Protein AF-A0A9D5W8E8-F1 (afdb_monomer_lite)

pLDDT: mean 78.73, std 18.19, range [36.53, 96.19]

Structure (mmCIF, N/CA/C/O backbone):
data_AF-A0A9D5W8E8-F1
#
_entry.id   AF-A0A9D5W8E8-F1
#
loop_
_atom_site.group_PDB
_atom_site.id
_atom_site.type_symbol
_atom_site.label_atom_id
_atom_site.label_alt_id
_atom_site.label_comp_id
_atom_site.label_asym_id
_atom_site.label_entity_id
_atom_site.label_seq_id
_atom_site.pdbx_PDB_ins_code
_atom_site.Cartn_x
_atom_site.Cartn_y
_atom_site.Cartn_z
_atom_site.occupancy
_atom_site.B_iso_or_equiv
_atom_site.auth_seq_id
_atom_site.auth_comp_id
_atom_site.auth_asym_id
_atom_site.auth_atom_id
_atom_site.pdbx_PDB_model_num
ATOM 1 N N . MET A 1 1 ? 48.300 17.681 -115.295 1.00 50.44 1 MET A N 1
ATOM 2 C CA . MET A 1 1 ? 48.766 17.134 -113.997 1.00 50.44 1 MET A CA 1
ATOM 3 C C . MET A 1 1 ? 49.055 18.255 -112.984 1.00 50.44 1 MET A C 1
ATOM 5 O O . MET A 1 1 ? 50.186 18.420 -112.557 1.00 50.44 1 MET A O 1
ATOM 9 N N . LYS A 1 2 ? 48.052 19.063 -112.600 1.00 46.47 2 LYS A N 1
ATOM 10 C CA . LYS A 1 2 ? 48.197 20.137 -111.582 1.00 46.47 2 LYS A CA 1
ATOM 11 C C . LYS A 1 2 ? 47.290 19.941 -110.351 1.00 46.47 2 LYS A C 1
ATOM 13 O O . LYS A 1 2 ? 47.281 20.773 -109.455 1.00 46.47 2 LYS A O 1
ATOM 18 N N . TRP A 1 3 ? 46.548 18.830 -110.293 1.00 36.53 3 TRP A N 1
ATOM 19 C CA . TRP A 1 3 ? 45.572 18.543 -109.230 1.00 36.53 3 TRP A CA 1
ATOM 20 C C . TRP A 1 3 ? 46.178 17.783 -108.033 1.00 36.53 3 TRP A C 1
ATOM 22 O O . TRP A 1 3 ? 45.768 17.989 -106.898 1.00 36.53 3 TRP A O 1
ATOM 32 N N . ILE A 1 4 ? 47.240 16.999 -108.262 1.00 49.69 4 ILE A N 1
ATOM 33 C CA . ILE A 1 4 ? 47.935 16.205 -107.227 1.00 49.69 4 ILE A CA 1
ATOM 34 C C . ILE A 1 4 ? 48.732 17.088 -106.246 1.00 49.69 4 ILE A C 1
ATOM 36 O O . ILE A 1 4 ? 48.831 16.776 -105.063 1.00 49.69 4 ILE A O 1
ATOM 40 N N . SER A 1 5 ? 49.224 18.249 -106.693 1.00 49.62 5 SER A N 1
ATOM 41 C CA . SER A 1 5 ? 49.999 19.169 -105.845 1.00 49.62 5 SER A CA 1
ATOM 42 C C . SER A 1 5 ? 49.157 19.901 -104.787 1.00 49.62 5 SER A C 1
ATOM 44 O O . SER A 1 5 ? 49.692 20.216 -103.727 1.00 49.62 5 SER A O 1
ATOM 46 N N . ARG A 1 6 ? 47.850 20.126 -105.012 1.00 46.91 6 ARG A N 1
ATOM 47 C CA . ARG A 1 6 ? 46.967 20.760 -104.006 1.00 46.91 6 ARG A CA 1
ATOM 48 C C . ARG A 1 6 ? 46.571 19.806 -102.879 1.00 46.91 6 ARG A C 1
ATOM 50 O O . ARG A 1 6 ? 46.391 20.245 -101.750 1.00 46.91 6 ARG A O 1
ATOM 57 N N . ILE A 1 7 ? 46.503 18.506 -103.165 1.00 51.00 7 ILE A N 1
ATOM 58 C CA . ILE A 1 7 ? 46.160 17.463 -102.186 1.00 51.00 7 ILE A CA 1
ATOM 59 C C . ILE A 1 7 ? 47.328 17.210 -101.211 1.00 51.00 7 ILE A C 1
ATOM 61 O O . ILE A 1 7 ? 47.103 16.986 -100.025 1.00 51.00 7 ILE A O 1
ATOM 65 N N . CYS A 1 8 ? 48.581 17.378 -101.654 1.00 41.97 8 CYS A N 1
ATOM 66 C CA . CYS A 1 8 ? 49.756 17.313 -100.771 1.00 41.97 8 CYS A CA 1
ATOM 67 C C . CYS A 1 8 ? 49.903 18.511 -99.814 1.00 41.97 8 CYS A C 1
ATOM 69 O O . CYS A 1 8 ? 50.561 18.386 -98.780 1.00 41.97 8 CYS A O 1
ATOM 71 N N . GLN A 1 9 ? 49.308 19.667 -100.124 1.00 48.66 9 GLN A N 1
ATOM 72 C CA . GLN A 1 9 ? 49.447 20.876 -99.302 1.00 48.66 9 GLN A CA 1
ATOM 73 C C . GLN A 1 9 ? 48.470 20.895 -98.109 1.00 48.66 9 GLN A C 1
ATOM 75 O O . GLN A 1 9 ? 48.791 21.466 -97.070 1.00 48.66 9 GLN A O 1
ATOM 80 N N . GLY A 1 10 ? 47.330 20.197 -98.212 1.00 48.44 10 GLY A N 1
ATOM 81 C CA . GLY A 1 10 ? 46.375 20.019 -97.108 1.00 48.44 10 GLY A CA 1
ATOM 82 C C . GLY A 1 10 ? 46.817 18.998 -96.051 1.00 48.44 10 GLY A C 1
ATOM 83 O O . GLY A 1 10 ? 46.527 19.167 -94.869 1.00 48.44 10 GLY A O 1
ATOM 84 N N . PHE A 1 11 ? 47.589 17.975 -96.436 1.00 47.75 11 PHE A N 1
ATOM 85 C CA . PHE A 1 11 ? 48.009 16.912 -95.511 1.00 47.75 11 PHE A CA 1
ATOM 86 C C . PHE A 1 11 ? 49.109 17.364 -94.529 1.00 47.75 11 PHE A C 1
ATOM 88 O O . PHE A 1 11 ? 49.133 16.932 -93.377 1.00 47.75 11 PHE A O 1
ATOM 95 N N . ARG A 1 12 ? 49.979 18.306 -94.936 1.00 48.69 12 ARG A N 1
ATOM 96 C CA . ARG A 1 12 ? 50.987 18.909 -94.035 1.00 48.69 12 ARG A CA 1
ATOM 97 C C . ARG A 1 12 ? 50.365 19.810 -92.963 1.00 48.69 12 ARG A C 1
ATOM 99 O O . ARG A 1 12 ? 50.918 19.896 -91.873 1.00 48.69 12 ARG A O 1
ATOM 106 N N . ALA A 1 13 ? 49.222 20.441 -93.242 1.00 51.94 13 ALA A N 1
ATOM 107 C CA . ALA A 1 13 ? 48.514 21.274 -92.267 1.00 51.94 13 ALA A CA 1
ATOM 108 C C . ALA A 1 13 ? 47.808 20.428 -91.190 1.00 51.94 13 ALA A C 1
ATOM 110 O O . ALA A 1 13 ? 47.862 20.760 -90.009 1.00 51.94 13 ALA A O 1
ATOM 111 N N . ILE A 1 14 ? 47.226 19.290 -91.580 1.00 55.66 14 ILE A N 1
ATOM 112 C CA . ILE A 1 14 ? 46.546 18.367 -90.656 1.00 55.66 14 ILE A CA 1
ATOM 113 C C . ILE A 1 14 ? 47.562 17.642 -89.756 1.00 55.66 14 ILE A C 1
ATOM 115 O O . ILE A 1 14 ? 47.343 17.516 -88.554 1.00 55.66 14 ILE A O 1
ATOM 119 N N . SER A 1 15 ? 48.725 17.263 -90.300 1.00 50.66 15 SER A N 1
ATOM 120 C CA . SER A 1 15 ? 49.810 16.652 -89.517 1.00 50.66 15 SER A CA 1
ATOM 121 C C . SER A 1 15 ? 50.415 17.594 -88.467 1.00 50.66 15 SER A C 1
ATOM 123 O O . SER A 1 15 ? 50.894 17.115 -87.443 1.00 50.66 15 SER A O 1
ATOM 125 N N . LEU A 1 16 ? 50.411 18.911 -88.699 1.00 50.16 16 LEU A N 1
ATOM 126 C CA . LEU A 1 16 ? 50.921 19.899 -87.739 1.00 50.16 16 LEU A CA 1
ATOM 127 C C . LEU A 1 16 ? 49.904 20.218 -86.633 1.00 50.16 16 LEU A C 1
ATOM 129 O O . LEU A 1 16 ? 50.299 20.431 -85.490 1.00 50.16 16 LEU A O 1
ATOM 133 N N . ILE A 1 17 ? 48.605 20.171 -86.937 1.00 55.81 17 ILE A N 1
ATOM 134 C CA . ILE A 1 17 ? 47.529 20.355 -85.949 1.00 55.81 17 ILE A CA 1
ATOM 135 C C . ILE A 1 17 ? 47.508 19.215 -84.916 1.00 55.81 17 ILE A C 1
ATOM 137 O O . ILE A 1 17 ? 47.290 19.468 -83.732 1.00 55.81 17 ILE A O 1
ATOM 141 N N . CYS A 1 18 ? 47.814 17.976 -85.317 1.00 49.19 18 CYS A N 1
ATOM 142 C CA . CYS A 1 18 ? 47.873 16.846 -84.383 1.00 49.19 18 CYS A CA 1
ATOM 143 C C . CYS A 1 18 ? 49.047 16.916 -83.390 1.00 49.19 18 CYS A C 1
ATOM 145 O O . CYS A 1 18 ? 48.925 16.404 -82.281 1.00 49.19 18 CYS A O 1
ATOM 147 N N . ILE A 1 19 ? 50.162 17.564 -83.744 1.00 54.16 19 ILE A N 1
ATOM 148 C CA . ILE A 1 19 ? 51.339 17.654 -82.861 1.00 54.16 19 ILE A CA 1
ATOM 149 C C . ILE A 1 19 ? 51.135 18.719 -81.769 1.00 54.16 19 ILE A C 1
ATOM 151 O O . ILE A 1 19 ? 51.596 18.537 -80.647 1.00 54.16 19 ILE A O 1
ATOM 155 N N . VAL A 1 20 ? 50.369 19.782 -82.044 1.00 51.44 20 VAL A N 1
ATOM 156 C CA . VAL A 1 20 ? 50.055 20.832 -81.052 1.00 51.44 20 VAL A CA 1
ATOM 157 C C . VAL A 1 20 ? 49.055 20.347 -79.989 1.00 51.44 20 VAL A C 1
ATOM 159 O O . VAL A 1 20 ? 49.082 20.818 -78.855 1.00 51.44 20 VAL A O 1
ATOM 162 N N . PHE A 1 21 ? 48.216 19.357 -80.310 1.00 49.50 21 PHE A N 1
ATOM 163 C CA . PHE A 1 21 ? 47.264 18.773 -79.355 1.00 49.50 21 PHE A CA 1
ATOM 164 C C . PHE A 1 21 ? 47.908 17.777 -78.371 1.0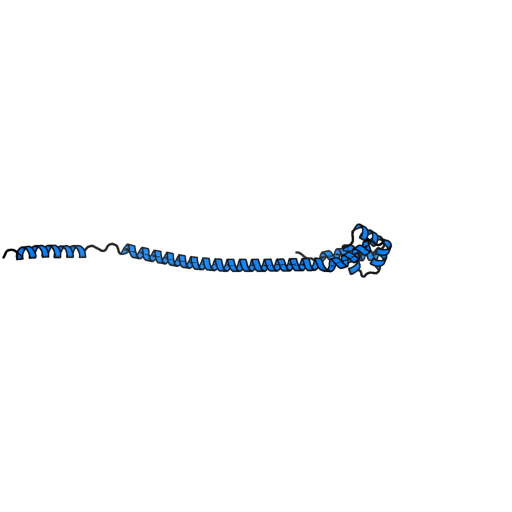0 49.50 21 PHE A C 1
ATOM 166 O O . PHE A 1 21 ? 47.342 17.511 -77.315 1.00 49.50 21 PHE A O 1
ATOM 173 N N . ALA A 1 22 ? 49.095 17.246 -78.689 1.00 47.50 22 ALA A N 1
ATOM 174 C CA . ALA A 1 22 ? 49.798 16.261 -77.861 1.00 47.50 22 ALA A CA 1
ATOM 175 C C . ALA A 1 22 ? 50.690 16.882 -76.768 1.00 47.50 22 ALA A C 1
ATOM 177 O O . ALA A 1 22 ? 51.152 16.172 -75.879 1.00 47.50 22 ALA A O 1
ATOM 178 N N . THR A 1 23 ? 50.927 18.197 -76.810 1.00 51.19 23 THR A N 1
ATOM 179 C CA . THR A 1 23 ? 51.706 18.926 -75.794 1.00 51.19 23 THR A CA 1
ATOM 180 C C . THR A 1 23 ? 50.870 19.916 -74.994 1.00 51.19 23 THR A C 1
ATOM 182 O O . THR A 1 23 ? 51.442 20.759 -74.310 1.00 51.19 23 THR A O 1
ATOM 185 N N . PHE A 1 24 ? 49.537 19.836 -75.053 1.00 51.25 24 PHE A N 1
ATOM 186 C CA . PHE A 1 24 ? 48.700 20.486 -74.050 1.00 51.25 24 PHE A CA 1
ATOM 187 C C . PHE A 1 24 ? 48.922 19.742 -72.728 1.00 51.25 24 PHE A C 1
ATOM 189 O O . PHE A 1 24 ? 48.523 18.579 -72.621 1.00 51.25 24 PHE A O 1
ATOM 196 N N . PRO A 1 25 ? 49.589 20.350 -71.730 1.00 55.34 25 PRO A N 1
ATOM 197 C CA . PRO A 1 25 ? 49.752 19.716 -70.438 1.00 55.34 25 PRO A CA 1
ATOM 198 C C . PRO A 1 25 ? 48.352 19.472 -69.882 1.00 55.34 25 PRO A C 1
ATOM 200 O O . PRO A 1 25 ? 47.554 20.402 -69.756 1.00 55.34 25 PRO A O 1
ATOM 203 N N . CYS A 1 26 ? 48.055 18.210 -69.580 1.00 44.78 26 CYS A N 1
ATOM 204 C CA . CYS A 1 26 ? 46.909 17.792 -68.787 1.00 44.78 26 CYS A CA 1
ATOM 205 C C . CYS A 1 26 ? 47.072 18.366 -67.368 1.00 44.78 26 CYS A C 1
ATOM 207 O O . CYS A 1 26 ? 47.461 17.683 -66.427 1.00 44.78 26 CYS A O 1
ATOM 209 N N . ALA A 1 27 ? 46.852 19.669 -67.220 1.00 53.12 27 ALA A N 1
ATOM 210 C CA . ALA A 1 27 ? 46.862 20.377 -65.953 1.00 53.12 27 ALA A CA 1
ATOM 211 C C . ALA A 1 27 ? 45.445 20.357 -65.362 1.00 53.12 27 ALA A C 1
ATOM 213 O O . ALA A 1 27 ? 44.773 21.381 -65.296 1.00 53.12 27 ALA A O 1
ATOM 214 N N . SER A 1 28 ? 44.960 19.174 -64.976 1.00 48.88 28 SER A N 1
ATOM 215 C CA . SER A 1 28 ? 43.764 19.055 -64.122 1.00 48.88 28 SER A CA 1
ATOM 216 C C . SER A 1 28 ? 43.688 17.774 -63.275 1.00 48.88 28 SER A C 1
ATOM 218 O O . SER A 1 28 ? 42.676 17.541 -62.620 1.00 48.88 28 SER A O 1
ATOM 220 N N . VAL A 1 29 ? 44.759 16.972 -63.189 1.00 54.41 29 VAL A N 1
ATOM 221 C CA . VAL A 1 29 ? 44.785 15.745 -62.359 1.00 54.41 29 VAL A CA 1
ATOM 222 C C . VAL A 1 29 ? 44.756 16.013 -60.843 1.00 54.41 29 VAL A C 1
ATOM 224 O O . VAL A 1 29 ? 44.379 15.131 -60.082 1.00 54.41 29 VAL A O 1
ATOM 227 N N . GLN A 1 30 ? 45.072 17.226 -60.377 1.00 51.38 30 GLN A N 1
ATOM 228 C CA . GLN A 1 30 ? 45.107 17.529 -58.935 1.00 51.38 30 GLN A CA 1
ATOM 229 C C . GLN A 1 30 ? 43.718 17.716 -58.294 1.00 51.38 30 GLN A C 1
ATOM 231 O O . GLN A 1 30 ? 43.578 17.524 -57.095 1.00 51.38 30 GLN A O 1
ATOM 236 N N . GLY A 1 31 ? 42.666 18.027 -59.064 1.00 54.81 31 GLY A N 1
ATOM 237 C CA . GLY A 1 31 ? 41.321 18.241 -58.503 1.00 54.81 31 GLY A CA 1
ATOM 238 C C . GLY A 1 31 ? 40.529 16.958 -58.212 1.00 54.81 31 GLY A C 1
ATOM 239 O O . GLY A 1 31 ? 39.558 16.989 -57.458 1.00 54.81 31 GLY A O 1
ATOM 240 N N . GLN A 1 32 ? 40.915 15.825 -58.806 1.00 57.91 32 GLN A N 1
ATOM 241 C CA . GLN A 1 32 ? 40.139 14.581 -58.735 1.00 57.91 32 GLN A CA 1
ATOM 242 C C . GLN A 1 32 ? 40.458 13.746 -57.482 1.00 57.91 32 GLN A C 1
ATOM 244 O O . GLN A 1 32 ? 39.580 13.046 -56.972 1.00 57.91 32 GLN A O 1
ATOM 249 N N . GLU A 1 33 ? 41.676 13.854 -56.942 1.00 60.22 33 GLU A N 1
ATOM 250 C CA . GLU A 1 33 ? 42.085 13.136 -55.726 1.00 60.22 33 GLU A CA 1
ATOM 251 C C . GLU A 1 33 ? 41.476 13.754 -54.453 1.00 60.22 33 GLU A C 1
ATOM 253 O O . GLU A 1 33 ? 41.000 13.022 -53.581 1.00 60.22 33 GLU A O 1
ATOM 258 N N . ASP A 1 34 ? 41.363 15.085 -54.393 1.00 67.88 34 ASP A N 1
ATOM 259 C CA . ASP A 1 34 ? 40.767 15.807 -53.258 1.00 67.88 34 ASP A CA 1
ATOM 260 C C . ASP A 1 34 ? 39.267 15.513 -53.089 1.00 67.88 34 ASP A C 1
ATOM 262 O O . ASP A 1 34 ? 38.772 15.342 -51.970 1.00 67.88 34 ASP A O 1
ATOM 266 N N . CYS A 1 35 ? 38.520 15.410 -54.193 1.00 70.44 35 CYS A N 1
ATOM 267 C CA . CYS A 1 35 ? 37.104 15.038 -54.159 1.00 70.44 35 CYS A CA 1
ATOM 268 C C . CYS A 1 35 ? 36.907 13.589 -53.691 1.00 70.44 35 CYS A C 1
ATOM 270 O O . CYS A 1 35 ? 36.003 13.317 -52.899 1.00 70.44 35 CYS A O 1
ATOM 272 N N . ALA A 1 36 ? 37.766 12.665 -54.131 1.00 78.38 36 ALA A N 1
ATOM 273 C CA . ALA A 1 36 ? 37.697 11.263 -53.727 1.00 78.38 36 ALA A CA 1
ATOM 274 C C . ALA A 1 36 ? 38.047 11.065 -52.241 1.00 78.38 36 ALA A C 1
ATOM 276 O O . ALA A 1 36 ? 37.413 10.249 -51.566 1.00 78.38 36 ALA A O 1
ATOM 277 N N . ALA A 1 37 ? 39.015 11.819 -51.710 1.00 81.19 37 ALA A N 1
ATOM 278 C CA . ALA A 1 37 ? 39.355 11.806 -50.288 1.00 81.19 37 ALA A CA 1
ATOM 279 C C . ALA A 1 37 ? 38.201 12.340 -49.421 1.00 81.19 37 ALA A C 1
ATOM 281 O O . ALA A 1 37 ? 37.779 11.673 -48.475 1.00 81.19 37 ALA A O 1
ATOM 282 N N . ARG A 1 38 ? 37.608 13.480 -49.804 1.00 81.19 38 ARG A N 1
ATOM 283 C CA . ARG A 1 38 ? 36.442 14.055 -49.108 1.00 81.19 38 ARG A CA 1
ATOM 284 C C . ARG A 1 38 ? 35.235 13.120 -49.119 1.00 81.19 38 ARG A C 1
ATOM 286 O O . ARG A 1 38 ? 34.568 12.977 -48.098 1.00 81.19 38 ARG A O 1
ATOM 293 N N . GLN A 1 39 ? 34.977 12.436 -50.235 1.00 84.12 39 GLN A N 1
ATOM 294 C CA . GLN A 1 39 ? 33.863 11.490 -50.332 1.00 84.12 39 GLN A CA 1
ATOM 295 C C . GLN A 1 39 ? 34.033 10.301 -49.374 1.00 84.12 39 GLN A C 1
ATOM 297 O O . GLN A 1 39 ? 33.060 9.853 -48.769 1.00 84.12 39 GLN A O 1
ATOM 302 N N . LYS A 1 40 ? 35.267 9.812 -49.195 1.00 86.88 40 LYS A N 1
ATOM 303 C CA . LYS A 1 40 ? 35.576 8.746 -48.231 1.00 86.88 40 LYS A CA 1
ATOM 304 C C . LYS A 1 40 ? 35.382 9.211 -46.790 1.00 86.88 40 LYS A C 1
ATOM 306 O O . LYS A 1 40 ? 34.796 8.479 -46.001 1.00 86.88 40 LYS A O 1
ATOM 311 N N . GLU A 1 41 ? 35.817 10.423 -46.446 1.00 87.50 41 GLU A N 1
ATOM 312 C CA . GLU A 1 41 ? 35.593 10.982 -45.106 1.00 87.50 41 GLU A CA 1
ATOM 313 C C . GLU A 1 41 ? 34.107 11.160 -44.785 1.00 87.50 41 GLU A C 1
ATOM 315 O O . GLU A 1 41 ? 33.677 10.858 -43.672 1.00 87.50 41 GLU A O 1
ATOM 320 N N . ILE A 1 42 ? 33.315 11.626 -45.755 1.00 89.25 42 ILE A N 1
ATOM 321 C CA . ILE A 1 42 ? 31.863 11.759 -45.602 1.00 89.25 42 ILE A CA 1
ATOM 322 C C . ILE A 1 42 ? 31.229 10.379 -45.424 1.00 89.25 42 ILE A C 1
ATOM 324 O O . ILE A 1 42 ? 30.464 10.194 -44.483 1.00 89.25 42 ILE A O 1
ATOM 328 N N . ALA A 1 43 ? 31.602 9.391 -46.241 1.00 91.06 43 ALA A N 1
ATOM 329 C CA . ALA A 1 43 ? 31.082 8.030 -46.118 1.00 91.06 43 ALA A CA 1
ATOM 330 C C . ALA A 1 43 ? 31.400 7.397 -44.749 1.00 91.06 43 ALA A C 1
ATOM 332 O O . ALA A 1 43 ? 30.530 6.774 -44.144 1.00 91.06 43 ALA A O 1
ATOM 333 N N . LEU A 1 44 ? 32.612 7.605 -44.222 1.00 92.75 44 LEU A N 1
ATOM 334 C CA . LEU A 1 44 ? 32.997 7.127 -42.889 1.00 92.75 44 LEU A CA 1
ATOM 335 C C . LEU A 1 44 ? 32.187 7.807 -41.778 1.00 92.75 44 LEU A C 1
ATOM 337 O O . LEU A 1 44 ? 31.734 7.134 -40.852 1.00 92.75 44 LEU A O 1
ATOM 341 N N . LYS A 1 45 ? 31.969 9.124 -41.883 1.00 91.50 45 LYS A N 1
ATOM 342 C CA . LYS A 1 45 ? 31.127 9.882 -40.942 1.00 91.50 45 LYS A CA 1
ATOM 343 C C . LYS A 1 45 ? 29.664 9.452 -41.016 1.00 91.50 45 LYS A C 1
ATOM 345 O O . LYS A 1 45 ? 29.006 9.328 -39.990 1.00 91.50 45 LYS A O 1
ATOM 350 N N . GLU A 1 46 ? 29.142 9.197 -42.209 1.00 92.00 46 GLU A N 1
ATOM 351 C CA . GLU A 1 46 ? 27.787 8.676 -42.377 1.00 92.00 46 GLU A CA 1
ATOM 352 C C . GLU A 1 46 ? 27.643 7.282 -41.768 1.00 92.00 46 GLU A C 1
ATOM 354 O O . GLU A 1 46 ? 26.634 6.993 -41.127 1.00 92.00 46 GLU A O 1
ATOM 359 N N . GLU A 1 47 ? 28.640 6.413 -41.932 1.00 92.94 47 GLU A N 1
ATOM 360 C CA . GLU A 1 47 ? 28.630 5.082 -41.331 1.00 92.94 47 GLU A CA 1
ATOM 361 C C . GLU A 1 47 ? 28.702 5.152 -39.798 1.00 92.94 47 GLU A C 1
ATOM 363 O O . GLU A 1 47 ? 27.953 4.445 -39.118 1.00 92.94 47 GLU A O 1
ATOM 368 N N . SER A 1 48 ? 29.546 6.026 -39.235 1.00 91.31 48 SER A N 1
ATOM 369 C CA . SER A 1 48 ? 29.616 6.224 -37.783 1.00 91.31 48 SER A CA 1
ATOM 370 C C . SER A 1 48 ? 28.308 6.786 -37.230 1.00 91.31 48 SER A C 1
ATOM 372 O O . SER A 1 48 ? 27.784 6.252 -36.254 1.00 91.31 48 SER A O 1
ATOM 374 N N . LEU A 1 49 ? 27.720 7.785 -37.896 1.00 92.00 49 LEU A N 1
ATOM 375 C CA . LEU A 1 49 ? 26.433 8.363 -37.504 1.00 92.00 49 LEU A CA 1
ATOM 376 C C . LEU A 1 49 ? 25.293 7.344 -37.598 1.00 92.00 49 LEU A C 1
ATOM 378 O O . LEU A 1 49 ? 24.442 7.300 -36.714 1.00 92.00 49 LEU A O 1
ATOM 382 N N . LYS A 1 50 ? 25.281 6.481 -38.620 1.00 94.50 50 LYS A N 1
ATOM 383 C CA . LYS A 1 50 ? 24.296 5.392 -38.733 1.00 94.50 50 LYS A CA 1
ATOM 384 C C . LYS A 1 50 ? 24.429 4.388 -37.588 1.00 94.50 50 LYS A C 1
ATOM 386 O O . LYS A 1 50 ? 23.415 3.975 -37.030 1.00 94.50 50 LYS A O 1
ATOM 391 N N . LYS A 1 51 ? 25.657 4.020 -37.207 1.00 94.19 51 LYS A N 1
ATOM 392 C CA . LYS A 1 51 ? 25.911 3.132 -36.057 1.00 94.19 51 LYS A CA 1
ATOM 393 C C . LYS A 1 51 ? 25.448 3.763 -34.746 1.00 94.19 51 LYS A C 1
ATOM 395 O O . LYS A 1 51 ? 24.815 3.090 -33.936 1.00 94.19 51 LYS A O 1
ATOM 400 N N . GLU A 1 52 ? 25.729 5.047 -34.545 1.00 92.44 52 GLU A N 1
ATOM 401 C CA . GLU A 1 52 ? 25.282 5.787 -33.362 1.00 92.44 52 GLU A CA 1
ATOM 402 C C . GLU A 1 52 ? 23.759 5.921 -33.312 1.00 92.44 52 GLU A C 1
ATOM 404 O O . GLU A 1 52 ? 23.164 5.651 -32.271 1.00 92.44 52 GLU A O 1
ATOM 409 N N . ALA A 1 53 ? 23.114 6.250 -34.434 1.00 92.38 53 ALA A N 1
ATOM 410 C CA . ALA A 1 53 ? 21.660 6.326 -34.531 1.00 92.38 53 ALA A CA 1
ATOM 411 C C . ALA A 1 53 ? 21.000 4.977 -34.212 1.00 92.38 53 ALA A C 1
ATOM 413 O O . ALA A 1 53 ? 20.086 4.928 -33.392 1.00 92.38 53 ALA A O 1
ATOM 414 N N . ALA A 1 54 ? 21.510 3.877 -34.778 1.00 93.69 54 ALA A N 1
ATOM 415 C CA . ALA A 1 54 ? 21.017 2.532 -34.486 1.00 93.69 54 ALA A CA 1
ATOM 416 C C . ALA A 1 54 ? 21.207 2.150 -33.008 1.00 93.69 54 ALA A C 1
ATOM 418 O O . ALA A 1 54 ? 20.316 1.569 -32.392 1.00 93.69 54 ALA A O 1
ATOM 419 N N . ARG A 1 55 ? 22.346 2.517 -32.404 1.00 94.00 55 ARG A N 1
ATOM 420 C CA . ARG A 1 55 ? 22.599 2.298 -30.973 1.00 94.00 55 ARG A CA 1
ATOM 421 C C . ARG A 1 55 ? 21.633 3.095 -30.095 1.00 94.00 55 ARG A C 1
ATOM 423 O O . ARG A 1 55 ? 21.154 2.568 -29.094 1.00 94.00 55 ARG A O 1
ATOM 430 N N . LEU A 1 56 ? 21.375 4.356 -30.438 1.00 94.56 56 LEU A N 1
ATOM 431 C CA . LEU A 1 56 ? 20.443 5.206 -29.698 1.00 94.56 56 LEU A CA 1
ATOM 432 C C . LEU A 1 56 ? 19.007 4.697 -29.810 1.00 94.56 56 LEU A C 1
ATOM 434 O O . LEU A 1 56 ? 18.283 4.742 -28.823 1.00 94.56 56 LEU A O 1
ATOM 438 N N . ASP A 1 57 ? 18.606 4.190 -30.972 1.00 95.69 57 ASP A N 1
ATOM 439 C CA . ASP A 1 57 ? 17.275 3.620 -31.181 1.00 95.69 57 ASP A CA 1
ATOM 440 C C . ASP A 1 57 ? 17.072 2.322 -30.382 1.00 95.69 57 ASP A C 1
ATOM 442 O O . ASP A 1 57 ? 16.079 2.161 -29.672 1.00 95.69 57 ASP A O 1
ATOM 446 N N . ALA A 1 58 ? 18.081 1.445 -30.372 1.00 95.50 58 ALA A N 1
ATOM 447 C CA . ALA A 1 58 ? 18.091 0.258 -29.517 1.00 95.50 58 ALA A CA 1
ATOM 448 C C . ALA A 1 58 ? 18.008 0.613 -28.019 1.00 95.50 58 ALA A C 1
ATOM 450 O O . ALA A 1 58 ? 17.352 -0.072 -27.240 1.00 95.50 58 ALA A O 1
ATOM 451 N N . LEU A 1 59 ? 18.656 1.704 -27.598 1.00 94.12 59 LEU A N 1
ATOM 452 C CA . LEU A 1 59 ? 18.587 2.148 -26.207 1.00 94.12 59 LEU A CA 1
ATOM 453 C C . LEU A 1 59 ? 17.228 2.774 -25.866 1.00 94.12 59 LEU A C 1
ATOM 455 O O . LEU A 1 59 ? 16.721 2.558 -24.770 1.00 94.12 59 LEU A O 1
ATOM 459 N N . LYS A 1 60 ? 16.629 3.531 -26.793 1.00 95.06 60 LYS A N 1
ATOM 460 C CA . LYS A 1 60 ? 15.276 4.085 -26.630 1.00 95.06 60 LYS A CA 1
ATOM 461 C C . LYS A 1 60 ? 14.245 2.977 -26.470 1.00 95.06 60 LYS A C 1
ATOM 463 O O . LYS A 1 60 ? 13.478 3.015 -25.518 1.00 95.06 60 LYS A O 1
ATOM 468 N N . THR A 1 61 ? 14.289 1.970 -27.336 1.00 95.88 61 THR A N 1
ATOM 469 C CA . THR A 1 61 ? 13.382 0.817 -27.258 1.00 95.88 61 THR A CA 1
ATOM 470 C C . THR A 1 61 ? 13.544 0.037 -25.950 1.00 95.88 61 THR A C 1
ATOM 472 O O . THR A 1 61 ? 12.542 -0.266 -25.310 1.00 95.88 61 THR A O 1
ATOM 475 N N . ASP A 1 62 ? 14.772 -0.192 -25.465 1.00 95.25 62 ASP A N 1
ATOM 476 C CA . ASP A 1 62 ? 14.997 -0.808 -24.142 1.00 95.25 62 ASP A CA 1
ATOM 477 C C . ASP A 1 62 ? 14.430 0.041 -22.987 1.00 95.25 62 ASP A C 1
ATOM 479 O O . ASP A 1 62 ? 13.875 -0.494 -22.022 1.00 95.25 62 ASP A O 1
ATOM 483 N N . ILE A 1 63 ? 14.543 1.370 -23.072 1.00 95.38 63 ILE A N 1
ATOM 484 C CA . ILE A 1 63 ? 13.952 2.284 -22.085 1.00 95.38 63 ILE A CA 1
ATOM 485 C C . ILE A 1 63 ? 12.425 2.211 -22.134 1.00 95.38 63 ILE A C 1
ATOM 487 O O . ILE A 1 63 ? 11.803 2.075 -21.081 1.00 95.38 63 ILE A O 1
ATOM 491 N N . ASP A 1 64 ? 11.824 2.264 -23.319 1.00 95.69 64 ASP A N 1
ATOM 492 C CA . ASP A 1 64 ? 10.371 2.201 -23.488 1.00 95.69 64 ASP A CA 1
ATOM 493 C C . ASP A 1 64 ? 9.811 0.864 -22.976 1.00 95.69 64 ASP A C 1
ATOM 495 O O . ASP A 1 64 ? 8.828 0.844 -22.230 1.00 95.69 64 ASP A O 1
ATOM 499 N N . ASP A 1 65 ? 10.500 -0.247 -23.252 1.00 96.19 65 ASP A N 1
ATOM 500 C CA . ASP A 1 65 ? 10.165 -1.570 -22.720 1.00 96.19 65 ASP A CA 1
ATOM 501 C C . ASP A 1 65 ? 10.241 -1.609 -21.190 1.00 96.19 65 ASP A C 1
ATOM 503 O O . ASP A 1 65 ? 9.383 -2.197 -20.520 1.00 96.19 65 ASP A O 1
ATOM 507 N N . LYS A 1 66 ? 11.269 -0.987 -20.602 1.00 94.75 66 LYS A N 1
ATOM 508 C CA . LYS A 1 66 ? 11.401 -0.871 -19.144 1.00 94.75 66 LYS A CA 1
ATOM 509 C C . LYS A 1 66 ? 10.280 -0.026 -18.555 1.00 94.75 66 LYS A C 1
ATOM 511 O O . LYS A 1 66 ? 9.688 -0.438 -17.559 1.00 94.75 66 LYS A O 1
ATOM 516 N N . VAL A 1 67 ? 9.948 1.108 -19.167 1.00 96.00 67 VAL A N 1
ATOM 517 C CA . VAL A 1 67 ? 8.837 1.964 -18.732 1.00 96.00 67 VAL A CA 1
ATOM 518 C C . VAL A 1 67 ? 7.520 1.194 -18.780 1.00 96.00 67 VAL A C 1
ATOM 520 O O . VAL A 1 67 ? 6.787 1.197 -17.790 1.00 96.00 67 VAL A O 1
ATOM 523 N N . ALA A 1 68 ? 7.247 0.464 -19.861 1.00 95.69 68 ALA A N 1
ATOM 524 C CA . ALA A 1 68 ? 6.050 -0.363 -19.982 1.00 95.69 68 ALA A CA 1
ATOM 525 C C . ALA A 1 68 ? 5.988 -1.455 -18.897 1.00 95.69 68 ALA A C 1
ATOM 527 O O . ALA A 1 68 ? 4.944 -1.650 -18.266 1.00 95.69 68 ALA A O 1
ATOM 528 N N . LYS A 1 69 ? 7.115 -2.124 -18.610 1.00 94.88 69 LYS A N 1
ATOM 529 C CA . LYS A 1 69 ? 7.219 -3.105 -17.514 1.00 94.88 69 LYS A CA 1
ATOM 530 C C . LYS A 1 69 ? 6.927 -2.468 -16.158 1.00 94.88 69 LYS A C 1
ATOM 532 O O . LYS A 1 69 ? 6.120 -3.008 -1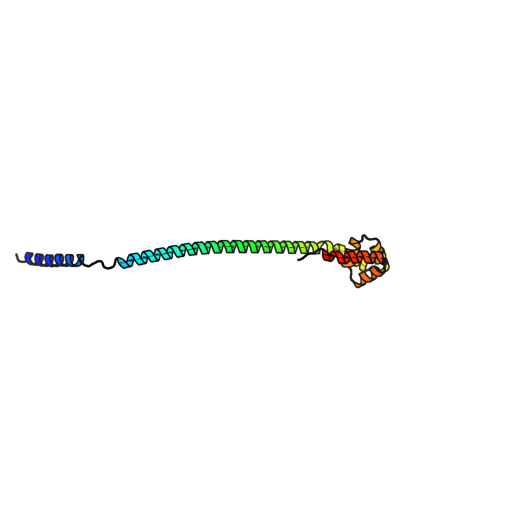5.404 1.00 94.88 69 LYS A O 1
ATOM 537 N N . TYR A 1 70 ? 7.527 -1.318 -15.851 1.00 94.62 70 TYR A N 1
ATOM 538 C CA . TYR A 1 70 ? 7.283 -0.622 -14.586 1.00 94.62 70 TYR A CA 1
ATOM 539 C C . TYR A 1 70 ? 5.829 -0.174 -14.448 1.00 94.62 70 TYR A C 1
ATOM 541 O O . TYR A 1 70 ? 5.232 -0.381 -13.396 1.00 94.62 70 TYR A O 1
ATOM 549 N N . GLN A 1 71 ? 5.225 0.363 -15.508 1.00 94.56 71 GLN A N 1
ATOM 550 C CA . GLN A 1 71 ? 3.807 0.725 -15.508 1.00 94.56 71 GLN A CA 1
ATOM 551 C C . GLN A 1 71 ? 2.900 -0.491 -15.288 1.00 94.56 71 GLN A C 1
ATOM 553 O O . GLN A 1 71 ? 1.923 -0.402 -14.547 1.00 94.56 71 GLN A O 1
ATOM 558 N N . SER A 1 72 ? 3.224 -1.638 -15.891 1.00 95.12 72 SER A N 1
ATOM 559 C CA . SER A 1 72 ? 2.497 -2.887 -15.648 1.00 95.12 72 SER A CA 1
ATOM 560 C C . SER A 1 72 ? 2.621 -3.341 -14.194 1.00 95.12 72 SER A C 1
ATOM 562 O O . SER A 1 72 ? 1.627 -3.739 -13.595 1.00 95.12 72 SER A O 1
ATOM 564 N N . ILE A 1 73 ? 3.823 -3.283 -13.616 1.00 94.00 73 ILE A N 1
ATOM 565 C CA . ILE A 1 73 ? 4.052 -3.653 -12.214 1.00 94.00 73 ILE A CA 1
ATOM 566 C C . ILE A 1 73 ? 3.276 -2.719 -11.282 1.00 94.00 73 ILE A C 1
ATOM 568 O O . ILE A 1 73 ? 2.608 -3.199 -10.374 1.00 94.00 73 ILE A O 1
ATOM 572 N N . LEU A 1 74 ? 3.303 -1.407 -11.533 1.00 92.19 74 LEU A N 1
ATOM 573 C CA . LEU A 1 74 ? 2.535 -0.430 -10.758 1.00 92.19 74 LEU A CA 1
ATOM 574 C C . LEU A 1 74 ? 1.038 -0.747 -10.781 1.00 92.19 74 LEU A C 1
ATOM 576 O O . LEU A 1 74 ? 0.426 -0.835 -9.724 1.00 92.19 74 LEU A O 1
ATOM 580 N N . LYS A 1 75 ? 0.473 -1.037 -11.959 1.00 94.12 75 LYS A N 1
ATOM 581 C CA . LYS A 1 75 ? -0.934 -1.454 -12.070 1.00 94.12 75 LYS A CA 1
ATOM 582 C C . LYS A 1 75 ? -1.231 -2.730 -11.286 1.00 94.12 75 LYS A C 1
ATOM 584 O O . LYS A 1 75 ? -2.249 -2.803 -10.614 1.00 94.12 75 LYS A O 1
ATOM 589 N N . GLN A 1 76 ? -0.345 -3.724 -11.339 1.00 91.88 76 GLN A N 1
ATOM 590 C CA . GLN A 1 76 ? -0.521 -4.960 -10.570 1.00 91.88 76 GLN A CA 1
ATOM 591 C C . GLN A 1 76 ? -0.475 -4.710 -9.059 1.00 91.88 76 GLN A C 1
ATOM 593 O O . GLN A 1 76 ? -1.226 -5.343 -8.318 1.00 91.88 76 GLN A O 1
ATOM 598 N N . ILE A 1 77 ? 0.383 -3.793 -8.603 1.00 91.19 77 ILE A N 1
ATOM 599 C CA . ILE A 1 77 ? 0.445 -3.375 -7.199 1.00 91.19 77 ILE A CA 1
ATOM 600 C C . ILE A 1 77 ? -0.850 -2.661 -6.807 1.00 91.19 77 ILE A C 1
ATOM 602 O O . ILE A 1 77 ? -1.443 -3.027 -5.797 1.00 91.19 77 ILE A O 1
ATOM 606 N N . ASP A 1 78 ? -1.321 -1.706 -7.607 1.00 87.00 78 ASP A N 1
ATOM 607 C CA . ASP A 1 78 ? -2.571 -0.987 -7.343 1.00 87.00 78 ASP A CA 1
ATOM 608 C C . ASP A 1 78 ? -3.769 -1.945 -7.303 1.00 87.00 78 ASP A C 1
ATOM 610 O O . ASP A 1 78 ? -4.562 -1.914 -6.362 1.00 87.00 78 ASP A O 1
ATOM 614 N N . ASP A 1 79 ? -3.863 -2.872 -8.258 1.00 88.19 79 ASP A N 1
ATOM 615 C CA . ASP A 1 79 ? -4.904 -3.900 -8.283 1.00 88.19 79 ASP A CA 1
ATOM 616 C C . ASP A 1 79 ? -4.828 -4.819 -7.055 1.00 88.19 79 ASP A C 1
ATOM 618 O O . ASP A 1 79 ? -5.858 -5.212 -6.502 1.00 88.19 79 ASP A O 1
ATOM 622 N N . ALA A 1 80 ? -3.621 -5.178 -6.608 1.00 82.38 80 ALA A N 1
ATOM 623 C CA . ALA A 1 80 ? -3.426 -5.973 -5.400 1.00 82.38 80 ALA A CA 1
ATOM 624 C C . ALA A 1 80 ? -3.821 -5.195 -4.133 1.00 82.38 80 ALA A C 1
ATOM 626 O O . ALA A 1 80 ? -4.474 -5.759 -3.256 1.00 82.38 80 ALA A O 1
ATOM 627 N N . LEU A 1 81 ? -3.493 -3.902 -4.051 1.00 81.00 81 LEU A N 1
ATOM 628 C CA . LEU A 1 81 ? -3.902 -3.025 -2.953 1.00 81.00 81 LEU A CA 1
ATOM 629 C C . LEU A 1 81 ? -5.424 -2.856 -2.910 1.00 81.00 81 LEU A C 1
ATOM 631 O O . LEU A 1 81 ? -6.021 -2.969 -1.841 1.00 81.00 81 LEU A O 1
ATOM 635 N N . LEU A 1 82 ? -6.072 -2.671 -4.061 1.00 78.75 82 LEU A N 1
ATOM 636 C CA . LEU A 1 82 ? -7.532 -2.613 -4.154 1.00 78.75 82 LEU A CA 1
ATOM 637 C C . LEU A 1 82 ? -8.175 -3.939 -3.731 1.00 78.75 82 LEU A C 1
ATOM 639 O O . LEU A 1 82 ? -9.149 -3.939 -2.980 1.00 78.75 82 LEU A O 1
ATOM 643 N N . LYS A 1 83 ? -7.610 -5.079 -4.140 1.00 73.12 83 LYS A N 1
ATOM 644 C CA . LYS A 1 83 ? -8.074 -6.410 -3.714 1.00 73.12 83 LYS A CA 1
ATOM 645 C C . LYS A 1 83 ? -7.832 -6.699 -2.236 1.00 73.12 83 LYS A C 1
ATOM 647 O O . LYS A 1 83 ? -8.568 -7.495 -1.678 1.00 73.12 83 LYS A O 1
ATOM 652 N N . LEU A 1 84 ? -6.844 -6.081 -1.595 1.00 68.50 84 LEU A N 1
ATOM 653 C CA . LEU A 1 84 ? -6.690 -6.139 -0.137 1.00 68.50 84 LEU A CA 1
ATOM 654 C C . LEU A 1 84 ? -7.720 -5.254 0.581 1.00 68.50 84 LEU A C 1
ATOM 656 O O . LEU A 1 84 ? -8.101 -5.549 1.707 1.00 68.50 84 LEU A O 1
ATOM 660 N N . GLN A 1 85 ? -8.189 -4.182 -0.061 1.00 64.38 85 GLN A N 1
ATOM 661 C CA . GLN A 1 85 ? -9.160 -3.257 0.528 1.00 64.38 85 GLN A CA 1
ATOM 662 C C . GLN A 1 85 ? -10.627 -3.678 0.335 1.00 64.38 85 GLN A C 1
ATOM 664 O O . GLN A 1 85 ? -11.462 -3.352 1.173 1.00 64.38 85 GLN A O 1
ATOM 669 N N . GLN A 1 86 ? -10.979 -4.362 -0.758 1.00 59.19 86 GLN A N 1
ATOM 670 C CA . GLN A 1 86 ? -12.384 -4.491 -1.182 1.00 59.19 86 GLN A CA 1
ATOM 671 C C . GLN A 1 86 ? -13.176 -5.739 -0.711 1.00 59.19 86 GLN A C 1
ATOM 673 O O . GLN A 1 86 ? -14.367 -5.579 -0.438 1.00 59.19 86 GLN A O 1
ATOM 678 N N . PRO A 1 87 ? -12.631 -6.969 -0.608 1.00 53.28 87 PRO A N 1
ATOM 679 C CA . PRO A 1 87 ? -13.458 -8.167 -0.416 1.00 53.28 87 PRO A CA 1
ATOM 680 C C . PRO A 1 87 ? -13.771 -8.524 1.047 1.00 53.28 87 PRO A C 1
ATOM 682 O O . PRO A 1 87 ? -14.826 -9.109 1.296 1.00 53.28 87 PRO A O 1
ATOM 685 N N . ASP A 1 88 ? -12.944 -8.133 2.021 1.00 57.09 88 ASP A N 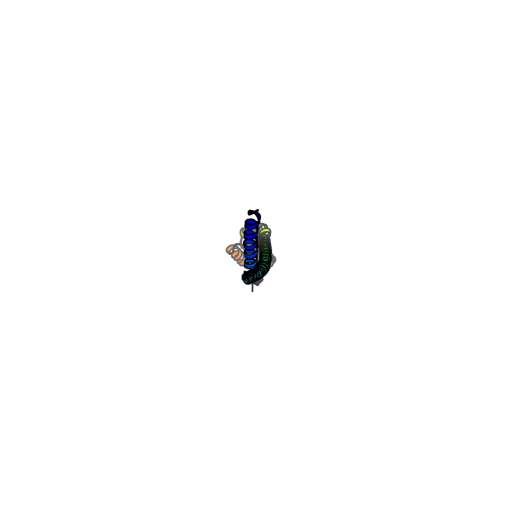1
ATOM 686 C CA . ASP A 1 88 ? -13.234 -8.389 3.448 1.00 57.09 88 ASP A CA 1
ATOM 687 C C . ASP A 1 88 ? -14.223 -7.378 4.046 1.00 57.09 88 ASP A C 1
ATOM 689 O O . ASP A 1 88 ? -14.814 -7.586 5.109 1.00 57.09 88 ASP A O 1
ATOM 693 N N . ASP A 1 89 ? -14.468 -6.288 3.328 1.00 64.56 89 ASP A N 1
ATOM 694 C CA . ASP A 1 89 ? -15.163 -5.134 3.863 1.00 64.56 89 ASP A CA 1
ATOM 695 C C . ASP A 1 89 ? -16.681 -5.312 3.915 1.00 64.56 89 ASP A C 1
ATOM 697 O O . ASP A 1 89 ? -17.290 -4.929 4.902 1.00 64.56 89 ASP A O 1
ATOM 701 N N . GLU A 1 90 ? -17.340 -5.916 2.924 1.00 77.25 90 GLU A N 1
ATOM 702 C CA . GLU A 1 90 ? -18.815 -5.919 2.896 1.00 77.25 90 GLU A CA 1
ATOM 703 C C . GLU A 1 90 ? -19.458 -6.828 3.951 1.00 77.25 90 GLU A C 1
ATOM 705 O O . GLU A 1 90 ? -20.482 -6.476 4.542 1.00 77.25 90 GLU A O 1
ATOM 710 N N . ARG A 1 91 ? -18.860 -7.990 4.235 1.00 79.00 91 ARG A N 1
ATOM 711 C CA . ARG A 1 91 ? -19.345 -8.872 5.310 1.00 79.00 91 ARG A CA 1
ATOM 712 C C . ARG A 1 91 ? -19.046 -8.268 6.674 1.00 79.00 91 ARG A C 1
ATOM 714 O O . ARG A 1 91 ? -19.928 -8.232 7.528 1.00 79.00 91 ARG A O 1
ATOM 721 N N . PHE A 1 92 ? -17.838 -7.738 6.850 1.00 82.94 92 PHE A N 1
ATOM 722 C CA . PHE A 1 92 ? -17.436 -7.129 8.110 1.00 82.94 92 PHE A CA 1
ATOM 723 C C . PHE A 1 92 ? -18.202 -5.828 8.388 1.00 82.94 92 PHE A C 1
ATOM 725 O O . PHE A 1 92 ? -18.625 -5.599 9.514 1.00 82.94 92 PHE A O 1
ATOM 732 N N . LYS A 1 93 ? -18.502 -5.018 7.365 1.00 84.94 93 LYS A N 1
ATOM 733 C CA . LYS A 1 93 ? -19.359 -3.822 7.471 1.00 84.94 93 LYS A CA 1
ATOM 734 C C . LYS A 1 93 ? -20.757 -4.146 7.985 1.00 84.94 93 LYS A C 1
ATOM 736 O O . LYS A 1 93 ? -21.324 -3.332 8.706 1.00 84.94 93 LYS A O 1
ATOM 741 N N . ARG A 1 94 ? -21.336 -5.298 7.625 1.00 88.38 94 ARG A N 1
ATOM 742 C CA . ARG A 1 94 ? -22.634 -5.725 8.180 1.00 88.38 94 ARG A CA 1
ATOM 743 C C . ARG A 1 94 ? -22.519 -5.987 9.676 1.00 88.38 94 ARG A C 1
ATOM 745 O O . ARG A 1 94 ? -23.286 -5.413 10.433 1.00 88.38 94 ARG A O 1
ATOM 752 N N . VAL A 1 95 ? -21.493 -6.733 10.087 1.00 88.25 95 VAL A N 1
ATOM 753 C CA . VAL A 1 95 ? -21.207 -6.983 11.508 1.00 88.25 95 VAL A CA 1
ATOM 754 C C . VAL A 1 95 ? -21.002 -5.666 12.260 1.00 88.25 95 VAL A C 1
ATOM 756 O O . VAL A 1 95 ? -21.625 -5.451 13.290 1.00 88.25 95 VAL A O 1
ATOM 759 N N . VAL A 1 96 ? -20.203 -4.742 11.721 1.00 90.81 96 VAL A N 1
ATOM 760 C CA . VAL A 1 96 ? -20.002 -3.402 12.302 1.00 90.81 96 VAL A CA 1
ATOM 761 C C . VAL A 1 96 ? -21.340 -2.685 12.500 1.00 90.81 96 VAL A C 1
ATOM 763 O O . VAL A 1 96 ? -21.616 -2.205 13.596 1.00 90.81 96 VAL A O 1
ATOM 766 N N . LYS A 1 97 ? -22.200 -2.651 11.475 1.00 91.44 97 LYS A N 1
ATOM 767 C CA . LYS A 1 97 ? -23.517 -2.001 11.555 1.00 91.44 97 LYS A CA 1
ATOM 768 C C . LYS A 1 97 ? -24.434 -2.639 12.597 1.00 91.44 97 LYS A C 1
ATOM 770 O O . LYS A 1 97 ? -25.126 -1.909 13.304 1.00 91.44 97 LYS A O 1
ATOM 775 N N . ASP A 1 98 ? -24.424 -3.963 12.714 1.00 91.00 98 ASP A N 1
ATOM 776 C CA . ASP A 1 98 ? -25.222 -4.678 13.713 1.00 91.00 98 ASP A CA 1
ATOM 777 C C . ASP A 1 98 ? -24.795 -4.285 15.140 1.00 91.00 98 ASP A C 1
ATOM 779 O O . ASP A 1 98 ? -25.641 -4.033 15.999 1.00 91.00 98 ASP A O 1
ATOM 783 N N . TYR A 1 99 ? -23.486 -4.141 15.380 1.00 90.31 99 TYR A N 1
ATOM 784 C CA . TYR A 1 99 ? -22.948 -3.656 16.658 1.00 90.31 99 TYR A CA 1
ATOM 785 C C . TYR A 1 99 ? -23.213 -2.159 16.895 1.00 90.31 99 TYR A C 1
ATOM 787 O O . TYR A 1 99 ? -23.436 -1.750 18.031 1.00 90.31 99 TYR A O 1
ATOM 795 N N . GLU A 1 100 ? -23.229 -1.320 15.855 1.00 90.88 100 GLU A N 1
ATOM 796 C CA . GLU A 1 100 ? -23.548 0.114 15.979 1.00 90.88 100 GLU A CA 1
ATOM 797 C C . GLU A 1 100 ? -25.026 0.399 16.284 1.00 90.88 100 GLU A C 1
ATOM 799 O O . GLU A 1 100 ? -25.351 1.422 16.911 1.00 90.88 100 GLU A O 1
ATOM 804 N N . ALA A 1 101 ? -25.914 -0.481 15.814 1.00 91.81 101 ALA A N 1
ATOM 805 C CA . ALA A 1 101 ? -27.348 -0.431 16.079 1.00 91.81 101 ALA A CA 1
ATOM 806 C C . ALA A 1 101 ? -27.705 -0.909 17.499 1.00 91.81 101 ALA A C 1
ATOM 808 O O . ALA A 1 101 ? -28.780 -0.581 18.004 1.00 91.81 101 ALA A O 1
ATOM 809 N N . MET A 1 102 ? -26.804 -1.648 18.150 1.00 91.25 102 MET A N 1
ATOM 810 C CA . MET A 1 102 ? -26.976 -2.183 19.498 1.00 91.25 102 MET A CA 1
ATOM 811 C C . MET A 1 102 ? -26.782 -1.103 20.587 1.00 91.25 102 MET A C 1
ATOM 813 O O . MET A 1 102 ? -26.035 -0.137 20.384 1.00 91.25 102 MET A O 1
ATOM 817 N N . PRO A 1 103 ? -27.425 -1.234 21.765 1.00 93.25 103 PRO A N 1
ATOM 818 C CA . PRO A 1 103 ? -27.132 -0.391 22.924 1.00 93.25 103 PRO A CA 1
ATOM 819 C C . PRO A 1 103 ? -25.664 -0.489 23.359 1.00 93.25 103 PRO A C 1
ATOM 821 O O . PRO A 1 103 ? -25.051 -1.552 23.283 1.00 93.25 103 PRO A O 1
ATOM 824 N N . ALA A 1 104 ? -25.104 0.617 23.863 1.00 91.25 104 ALA A N 1
ATOM 825 C CA . ALA A 1 104 ? -23.682 0.702 24.209 1.00 91.25 104 ALA A CA 1
ATOM 826 C C . ALA A 1 104 ? -23.253 -0.294 25.304 1.00 91.25 104 ALA A C 1
ATOM 828 O O . ALA A 1 104 ? -22.148 -0.825 25.233 1.00 91.25 104 ALA A O 1
ATOM 829 N N . GLU A 1 105 ? -24.121 -0.568 26.283 1.00 91.81 105 GLU A N 1
ATOM 830 C CA . GLU A 1 105 ? -23.877 -1.557 27.346 1.00 91.81 105 GLU A CA 1
ATOM 831 C C . GLU A 1 105 ? -23.729 -2.970 26.778 1.00 91.81 105 GLU A C 1
ATOM 833 O O . GLU A 1 105 ? -22.764 -3.675 27.070 1.00 91.81 105 GLU A O 1
ATOM 838 N N . GLU A 1 106 ? -24.656 -3.367 25.907 1.00 91.81 106 GLU A N 1
ATOM 839 C CA . GLU A 1 106 ? -24.652 -4.698 25.308 1.00 91.81 106 GLU A CA 1
ATOM 840 C C . GLU A 1 106 ? -23.498 -4.859 24.307 1.00 91.81 106 GLU A C 1
ATOM 842 O O . GLU A 1 106 ? -22.820 -5.890 24.298 1.00 91.81 106 GLU A O 1
ATOM 847 N N . ALA A 1 107 ? -23.205 -3.815 23.525 1.00 91.50 107 ALA A N 1
ATOM 848 C CA . ALA A 1 107 ? -22.049 -3.785 22.639 1.00 91.50 107 ALA A CA 1
ATOM 849 C C . ALA A 1 107 ? -20.735 -3.920 23.427 1.00 91.50 107 ALA A C 1
ATOM 851 O O . ALA A 1 107 ? -19.899 -4.749 23.074 1.00 91.50 107 ALA A O 1
ATOM 852 N N . GLY A 1 108 ? -20.565 -3.169 24.521 1.00 90.44 108 GLY A N 1
ATOM 853 C CA . GLY A 1 108 ? -19.385 -3.254 25.386 1.00 90.44 108 GLY A CA 1
ATOM 854 C C . GLY A 1 108 ? -19.199 -4.643 25.999 1.00 90.44 108 GLY A C 1
ATOM 855 O O . GLY A 1 108 ? -18.106 -5.208 25.927 1.00 90.44 108 GLY A O 1
ATOM 856 N N . ALA A 1 109 ? -20.275 -5.246 26.515 1.00 92.69 109 ALA A N 1
ATOM 857 C CA . ALA A 1 109 ? -20.240 -6.598 27.072 1.0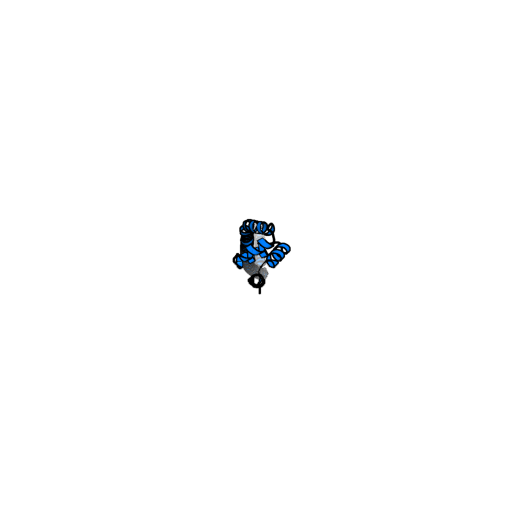0 92.69 109 ALA A CA 1
ATOM 858 C C . ALA A 1 109 ? -19.817 -7.648 26.028 1.00 92.69 109 ALA A C 1
ATOM 860 O O . ALA A 1 109 ? -18.955 -8.486 26.301 1.00 92.69 109 ALA A O 1
ATOM 861 N N . ARG A 1 110 ? -20.367 -7.575 24.808 1.00 90.81 110 ARG A N 1
ATOM 862 C CA . ARG A 1 110 ? -20.020 -8.498 23.715 1.00 90.81 110 ARG A CA 1
ATOM 863 C C . ARG A 1 110 ? -18.600 -8.276 23.195 1.00 90.81 110 ARG A C 1
ATOM 865 O O . ARG A 1 110 ? -17.888 -9.250 22.976 1.00 90.81 110 ARG A O 1
ATOM 872 N N . ILE A 1 111 ? -18.150 -7.026 23.069 1.00 91.25 111 ILE A N 1
ATOM 873 C CA . ILE A 1 111 ? -16.767 -6.698 22.679 1.00 91.25 111 ILE A CA 1
ATOM 874 C C . ILE A 1 111 ? -15.774 -7.204 23.730 1.00 91.25 111 ILE A C 1
ATOM 876 O O . ILE A 1 111 ? -14.710 -7.713 23.385 1.00 91.25 111 ILE A O 1
ATOM 880 N N . SER A 1 112 ? -16.132 -7.143 25.013 1.00 89.81 112 SER A N 1
ATOM 881 C CA . SER A 1 112 ? -15.313 -7.701 26.090 1.00 89.81 112 SER A CA 1
ATOM 882 C C . SER A 1 112 ? -15.212 -9.234 26.040 1.00 89.81 112 SER A C 1
ATOM 884 O O . SER A 1 112 ? -14.247 -9.792 26.555 1.00 89.81 112 SER A O 1
ATOM 886 N N . ALA A 1 113 ? -16.144 -9.931 25.388 1.00 90.25 113 ALA A N 1
ATOM 887 C CA . ALA A 1 113 ? -16.075 -11.380 25.186 1.00 90.25 113 ALA A CA 1
ATOM 888 C C . ALA A 1 113 ? -15.291 -11.795 23.923 1.00 90.25 113 ALA A C 1
ATOM 890 O O . ALA A 1 113 ? -14.953 -12.970 23.782 1.00 90.25 113 ALA A O 1
ATOM 891 N N . LEU A 1 114 ? -14.996 -10.858 23.015 1.00 88.94 114 LEU A N 1
ATOM 892 C CA . LEU A 1 114 ? -14.206 -11.116 21.809 1.00 88.94 114 LEU A CA 1
ATOM 893 C C . LEU A 1 114 ? -12.705 -11.207 22.116 1.00 88.94 114 LEU A C 1
ATOM 895 O O . LEU A 1 114 ? -12.212 -10.705 23.138 1.00 88.94 114 LEU A O 1
ATOM 899 N N . ASP A 1 115 ? -11.975 -11.829 21.188 1.00 90.69 115 ASP A N 1
ATOM 900 C CA . ASP A 1 115 ? -10.522 -11.739 21.145 1.00 90.69 115 ASP A CA 1
ATOM 901 C C . ASP A 1 115 ? -10.083 -10.291 20.871 1.00 90.69 115 ASP A C 1
ATOM 903 O O . ASP A 1 115 ? -10.796 -9.496 20.250 1.00 90.69 115 ASP A O 1
ATOM 907 N N . GLU A 1 116 ? -8.908 -9.930 21.378 1.00 87.75 116 GLU A N 1
ATOM 908 C CA . GLU A 1 116 ? -8.444 -8.544 21.338 1.00 87.75 116 GLU A CA 1
ATOM 909 C C . GLU A 1 116 ? -8.216 -8.026 19.912 1.00 87.75 116 GLU A C 1
ATOM 911 O O . GLU A 1 116 ? -8.428 -6.843 19.661 1.00 87.75 116 GLU A O 1
ATOM 916 N N . ASP A 1 117 ? -7.820 -8.883 18.973 1.00 87.00 117 ASP A N 1
ATOM 917 C CA . ASP A 1 117 ? -7.472 -8.460 17.616 1.00 87.00 117 ASP A CA 1
ATOM 918 C C . ASP A 1 117 ? -8.743 -8.192 16.787 1.00 87.00 117 ASP A C 1
ATOM 920 O O . ASP A 1 117 ? -8.845 -7.177 16.089 1.00 87.00 117 ASP A O 1
ATOM 924 N N . THR A 1 118 ? -9.770 -9.031 16.938 1.00 87.69 118 THR A N 1
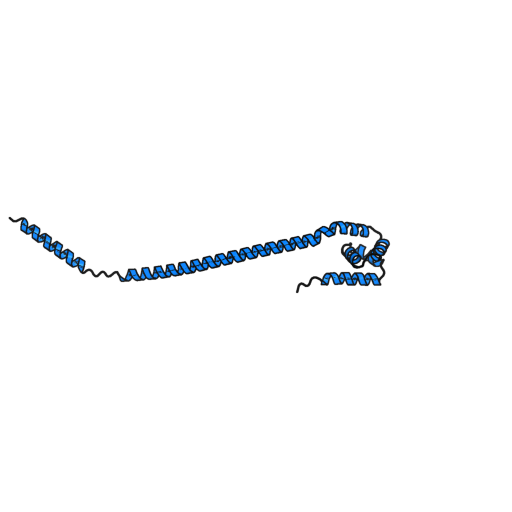ATOM 925 C CA . THR A 1 118 ? -11.106 -8.822 16.364 1.00 87.69 118 THR A CA 1
ATOM 926 C C . THR A 1 118 ? -11.803 -7.622 16.998 1.00 87.69 118 THR A C 1
ATOM 928 O O . THR A 1 118 ? -12.401 -6.819 16.280 1.00 87.69 118 THR A O 1
ATOM 931 N N . ALA A 1 119 ? -11.698 -7.452 18.321 1.00 90.38 119 ALA A N 1
ATOM 932 C CA . ALA A 1 119 ? -12.250 -6.292 19.021 1.00 90.38 119 ALA A CA 1
ATOM 933 C C . ALA A 1 119 ? -11.631 -4.979 18.514 1.00 90.38 119 ALA A C 1
ATOM 935 O O . ALA A 1 119 ? -12.355 -4.021 18.239 1.00 90.38 119 ALA A O 1
ATOM 936 N N . VAL A 1 120 ? -10.309 -4.945 18.319 1.00 90.50 120 VAL A N 1
ATOM 937 C CA . VAL A 1 120 ? -9.604 -3.793 17.740 1.00 90.50 120 VAL A CA 1
ATOM 938 C C . VAL A 1 120 ? -10.063 -3.515 16.308 1.00 90.50 120 VAL A C 1
ATOM 940 O O . VAL A 1 120 ? -10.415 -2.377 15.992 1.00 90.50 120 VAL A O 1
ATOM 943 N N . ASN A 1 121 ? -10.117 -4.533 15.447 1.00 88.50 121 ASN A N 1
ATOM 944 C CA . ASN A 1 121 ? -10.560 -4.370 14.059 1.00 88.50 121 ASN A CA 1
ATOM 945 C C . ASN A 1 121 ? -12.017 -3.889 13.952 1.00 88.50 121 ASN A C 1
ATOM 947 O O . ASN A 1 121 ? -12.333 -3.067 13.088 1.00 88.50 121 ASN A O 1
ATOM 951 N N . LEU A 1 122 ? -12.894 -4.362 14.841 1.00 90.19 122 LEU A N 1
ATOM 952 C CA . LEU A 1 122 ? -14.286 -3.922 14.934 1.00 90.19 122 LEU A CA 1
ATOM 953 C C . LEU A 1 122 ? -14.371 -2.450 15.362 1.00 90.19 122 LEU A C 1
ATOM 955 O O . LEU A 1 122 ? -14.992 -1.649 14.664 1.00 90.19 122 LEU A O 1
ATOM 959 N N . LEU A 1 123 ? -13.693 -2.075 16.452 1.00 89.62 123 LEU A N 1
ATOM 960 C CA . LEU A 1 123 ? -13.683 -0.703 16.974 1.00 89.62 123 LEU A CA 1
ATOM 961 C C . LEU A 1 123 ? -13.086 0.307 15.980 1.00 89.62 123 LEU A C 1
ATOM 963 O O . LEU A 1 123 ? -13.577 1.430 15.898 1.00 89.62 123 LEU A O 1
ATOM 967 N N . LEU A 1 124 ? -12.071 -0.084 15.199 1.00 88.50 124 LEU A N 1
ATOM 968 C CA . LEU A 1 124 ? -11.458 0.763 14.165 1.00 88.50 124 LEU A CA 1
ATOM 969 C C . LEU A 1 124 ? -12.397 1.070 12.991 1.00 88.50 124 LEU A C 1
ATOM 971 O O . LEU A 1 124 ? -12.267 2.123 12.368 1.00 88.50 124 LEU A O 1
ATOM 975 N N . LYS A 1 125 ? -13.311 0.151 12.665 1.00 88.25 125 LYS A N 1
ATOM 976 C CA . LYS A 1 125 ? -14.260 0.302 11.551 1.00 88.25 125 LYS A CA 1
ATOM 977 C C . LYS A 1 125 ? -15.608 0.899 11.985 1.00 88.25 125 LYS A C 1
ATOM 979 O O . LYS A 1 125 ? -16.369 1.316 11.115 1.00 88.25 125 LYS A O 1
ATOM 984 N N . MET A 1 126 ? -15.893 0.966 13.289 1.00 90.19 126 MET A N 1
ATOM 985 C CA . MET A 1 126 ? -17.083 1.618 13.853 1.00 90.19 126 MET A CA 1
ATOM 986 C C . MET A 1 126 ? -16.984 3.154 13.849 1.00 90.19 126 MET A C 1
ATOM 988 O O . MET A 1 126 ? -15.907 3.746 13.912 1.00 90.19 126 MET A O 1
ATOM 992 N N . ALA A 1 127 ? -18.135 3.826 13.875 1.00 90.38 127 ALA A N 1
ATOM 993 C CA . ALA A 1 127 ? -18.238 5.265 14.061 1.00 90.38 127 ALA A CA 1
ATOM 994 C C . ALA A 1 127 ? -17.627 5.689 15.416 1.00 90.38 127 ALA A C 1
ATOM 996 O O . ALA A 1 127 ? -18.011 5.153 16.463 1.00 90.38 127 ALA A O 1
ATOM 997 N N . PRO A 1 128 ? -16.760 6.721 15.456 1.00 89.50 128 PRO A N 1
ATOM 998 C CA . PRO A 1 128 ? -15.931 7.032 16.626 1.00 89.50 128 PRO A CA 1
ATOM 999 C C . PRO A 1 128 ? -16.744 7.355 17.887 1.00 89.50 128 PRO A C 1
ATOM 1001 O O . PRO A 1 128 ? -16.357 6.992 18.995 1.00 89.50 128 PRO A O 1
ATOM 1004 N N . ARG A 1 129 ? -17.915 7.987 17.733 1.00 91.62 129 ARG A N 1
ATOM 1005 C CA . ARG A 1 129 ? -18.821 8.275 18.858 1.00 91.62 129 ARG A CA 1
ATOM 1006 C C . ARG A 1 129 ? -19.415 7.004 19.471 1.00 91.62 129 ARG A C 1
ATOM 1008 O O . ARG A 1 129 ? -19.540 6.917 20.687 1.00 91.62 129 ARG A O 1
ATOM 1015 N N . LYS A 1 130 ? -19.793 6.035 18.634 1.00 93.06 130 LYS A N 1
ATOM 1016 C CA . LYS A 1 130 ? -20.395 4.763 19.058 1.00 93.06 130 LYS A CA 1
ATOM 1017 C C . LYS A 1 130 ? -19.342 3.839 19.664 1.00 93.06 130 LYS A C 1
ATOM 1019 O O . LYS A 1 130 ? -19.582 3.279 20.726 1.00 93.06 130 LYS A O 1
ATOM 1024 N N . ALA A 1 131 ? -18.164 3.771 19.044 1.00 91.19 131 ALA A N 1
ATOM 1025 C CA . ALA A 1 131 ? -17.010 3.058 19.580 1.00 91.19 131 ALA A CA 1
ATOM 1026 C C . ALA A 1 131 ? -16.615 3.589 20.968 1.00 91.19 131 ALA A C 1
ATOM 1028 O O . ALA A 1 131 ? -16.492 2.807 21.904 1.00 91.19 131 ALA A O 1
ATOM 1029 N N . GLY A 1 132 ? -16.523 4.914 21.144 1.00 91.31 132 GLY A N 1
ATOM 1030 C CA . GLY A 1 132 ? -16.235 5.517 22.450 1.00 91.31 132 GLY A CA 1
ATOM 1031 C C . GLY A 1 132 ? -17.291 5.200 23.516 1.00 91.31 132 GLY A C 1
ATOM 1032 O O . GLY A 1 132 ? -16.943 4.898 24.655 1.00 91.31 132 GLY A O 1
ATOM 1033 N N . ALA A 1 133 ? -18.576 5.201 23.144 1.00 93.12 133 ALA A N 1
ATOM 1034 C CA . ALA A 1 133 ? -19.657 4.819 24.052 1.00 93.12 133 ALA A CA 1
ATOM 1035 C C . ALA A 1 133 ? -19.590 3.336 24.459 1.00 93.12 133 ALA A C 1
ATOM 1037 O O . ALA A 1 133 ? -19.828 3.023 25.621 1.00 93.12 133 ALA A O 1
ATOM 1038 N N . ALA A 1 134 ? -19.236 2.435 23.538 1.00 92.56 134 ALA A N 1
ATOM 1039 C CA . ALA A 1 134 ? -19.039 1.020 23.848 1.00 92.56 134 ALA A CA 1
ATOM 1040 C C . ALA A 1 134 ? -17.784 0.790 24.711 1.00 92.56 134 ALA A C 1
ATOM 1042 O O . ALA A 1 134 ? -17.836 0.029 25.671 1.00 92.56 134 ALA A O 1
ATOM 1043 N N . MET A 1 135 ? -16.677 1.493 24.433 1.00 90.88 135 MET A N 1
ATOM 1044 C CA . MET A 1 135 ? -15.446 1.431 25.236 1.00 90.88 135 MET A CA 1
ATOM 1045 C C . MET A 1 135 ? -15.664 1.902 26.677 1.00 90.88 135 MET A C 1
ATOM 1047 O O . MET A 1 135 ? -15.050 1.357 27.587 1.00 90.88 135 MET A O 1
ATOM 1051 N N . ALA A 1 136 ? -16.566 2.862 26.903 1.00 92.56 136 ALA A N 1
ATOM 1052 C CA . ALA A 1 136 ? -16.935 3.309 28.247 1.00 92.56 136 ALA A CA 1
ATOM 1053 C C . ALA A 1 136 ? -17.606 2.213 29.100 1.00 92.56 136 ALA A C 1
ATOM 1055 O O . ALA A 1 136 ? -17.639 2.336 30.320 1.00 92.56 136 ALA A O 1
ATOM 1056 N N . GLN A 1 137 ? -18.126 1.157 28.467 1.00 93.06 137 GLN A N 1
ATOM 1057 C CA . GLN A 1 137 ? -18.795 0.025 29.120 1.00 93.06 137 GLN A CA 1
ATOM 1058 C C . GLN A 1 137 ? -17.866 -1.189 29.305 1.00 93.06 137 GLN A C 1
ATOM 1060 O O . GLN A 1 137 ? -18.286 -2.222 29.821 1.00 93.06 137 GLN A O 1
ATOM 1065 N N . ILE A 1 138 ? -16.603 -1.087 28.880 1.00 92.56 138 ILE A N 1
ATOM 1066 C CA . ILE A 1 138 ? -15.586 -2.140 29.003 1.00 92.56 138 ILE A CA 1
ATOM 1067 C C . ILE A 1 138 ? -14.688 -1.836 30.210 1.00 92.56 138 ILE A C 1
ATOM 1069 O O . ILE A 1 138 ? -14.470 -0.679 30.570 1.00 92.56 138 ILE A O 1
ATOM 1073 N N . GLU A 1 139 ? -14.119 -2.873 30.834 1.00 92.19 139 GLU A N 1
ATOM 1074 C CA . GLU A 1 139 ? -13.161 -2.686 31.925 1.00 92.19 139 GLU A CA 1
ATOM 1075 C C . GLU A 1 139 ? -11.956 -1.815 31.508 1.00 92.19 139 GLU A C 1
ATOM 1077 O O . GLU A 1 139 ? -11.313 -2.100 30.489 1.00 92.19 139 GLU A O 1
ATOM 1082 N N . PRO A 1 140 ? -11.548 -0.824 32.328 1.00 90.00 140 PRO A N 1
ATOM 1083 C CA . PRO A 1 140 ? -10.484 0.121 31.977 1.00 90.00 140 PRO A CA 1
ATOM 1084 C C . PRO A 1 140 ? -9.153 -0.533 31.585 1.00 90.00 140 PRO A C 1
ATOM 1086 O O . PRO A 1 140 ? -8.456 -0.047 30.695 1.00 90.00 140 PRO A O 1
ATOM 1089 N N . ARG A 1 141 ? -8.798 -1.658 32.224 1.00 89.94 141 ARG A N 1
ATOM 1090 C CA . ARG A 1 141 ? -7.566 -2.404 31.916 1.00 89.94 141 ARG A CA 1
ATOM 1091 C C . ARG A 1 141 ? -7.588 -2.989 30.507 1.00 89.9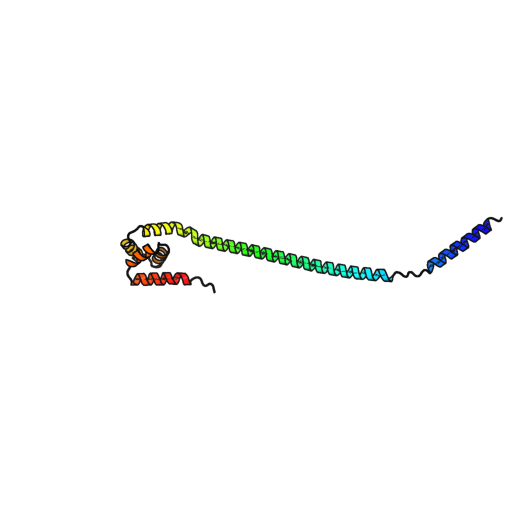4 141 ARG A C 1
ATOM 1093 O O . ARG A 1 141 ? -6.587 -2.903 29.803 1.00 89.94 141 ARG A O 1
ATOM 1100 N N . LYS A 1 142 ? -8.728 -3.545 30.091 1.00 88.75 142 LYS A N 1
ATOM 1101 C CA . LYS A 1 142 ? -8.898 -4.119 28.754 1.00 88.75 142 LYS A CA 1
ATOM 1102 C C . LYS A 1 142 ? -8.992 -3.024 27.691 1.00 88.75 142 LYS A C 1
ATOM 1104 O O . LYS A 1 142 ? -8.421 -3.154 26.619 1.00 88.75 142 LYS A O 1
ATOM 1109 N N . VAL A 1 143 ? -9.624 -1.892 28.000 1.00 91.81 143 VAL A N 1
ATOM 1110 C CA . VAL A 1 143 ? -9.626 -0.723 27.102 1.00 91.81 143 VAL A CA 1
ATOM 1111 C C . VAL A 1 143 ? -8.205 -0.215 26.831 1.00 91.81 143 VAL A C 1
ATOM 1113 O O . VAL A 1 143 ? -7.880 0.123 25.691 1.00 91.81 143 VAL A O 1
ATOM 1116 N N . ALA A 1 144 ? -7.343 -0.190 27.851 1.00 91.12 144 ALA A N 1
ATOM 1117 C CA . ALA A 1 144 ? -5.947 0.206 27.692 1.00 91.12 144 ALA A CA 1
ATOM 1118 C C . ALA A 1 144 ? -5.176 -0.746 26.757 1.00 91.12 144 ALA A C 1
ATOM 1120 O O . ALA A 1 144 ? -4.507 -0.260 25.844 1.00 91.12 144 ALA A O 1
ATOM 1121 N N . SER A 1 145 ? -5.327 -2.071 26.915 1.00 90.88 145 SER A N 1
ATOM 1122 C CA . SER A 1 145 ? -4.663 -3.049 26.034 1.00 90.88 145 SER A CA 1
ATOM 1123 C C . SER A 1 145 ? -5.148 -2.944 24.584 1.00 90.88 145 SER A C 1
ATOM 1125 O O . SER A 1 145 ? -4.335 -2.914 23.658 1.00 90.88 145 SER A O 1
ATOM 1127 N N . LEU A 1 146 ? -6.460 -2.790 24.374 1.00 90.62 146 LEU A N 1
ATOM 1128 C CA . LEU A 1 146 ? -7.040 -2.574 23.043 1.00 90.62 146 LEU A CA 1
ATOM 1129 C C . LEU A 1 146 ? -6.504 -1.286 22.396 1.00 90.62 146 LEU A C 1
ATOM 1131 O O . LEU A 1 146 ? -6.147 -1.282 21.219 1.00 90.62 146 LEU A O 1
ATOM 1135 N N . THR A 1 147 ? -6.385 -0.202 23.166 1.00 89.06 147 THR A N 1
ATOM 1136 C CA . THR A 1 147 ? -5.874 1.089 22.671 1.00 89.06 147 THR A CA 1
ATOM 1137 C C . THR A 1 147 ? -4.389 1.009 22.304 1.00 89.06 147 THR A C 1
ATOM 1139 O O . THR A 1 147 ? -3.972 1.544 21.275 1.00 89.06 147 THR A O 1
ATOM 1142 N N . GLU A 1 148 ? -3.582 0.310 23.105 1.00 90.31 148 GLU A N 1
ATOM 1143 C CA . GLU A 1 148 ? -2.164 0.074 22.814 1.00 90.31 148 GLU A CA 1
ATOM 1144 C C . GLU A 1 148 ? -1.981 -0.733 21.521 1.00 90.31 148 GLU A C 1
ATOM 1146 O O . GLU A 1 148 ? -1.162 -0.382 20.660 1.00 90.31 148 GLU A O 1
ATOM 1151 N N . LYS A 1 149 ? -2.805 -1.769 21.331 1.00 87.88 149 LYS A N 1
ATOM 1152 C CA . LYS A 1 149 ? -2.844 -2.548 20.089 1.00 87.88 149 LYS A CA 1
ATOM 1153 C C . LYS A 1 149 ? -3.264 -1.701 18.888 1.00 87.88 149 LYS A C 1
ATOM 1155 O O . LYS A 1 149 ? -2.574 -1.727 17.869 1.00 87.88 149 LYS A O 1
ATOM 1160 N N . MET A 1 150 ? -4.312 -0.882 19.013 1.00 87.06 150 MET A N 1
ATOM 1161 C CA . MET A 1 150 ? -4.738 0.057 17.961 1.00 87.06 150 MET A CA 1
ATOM 1162 C C . MET A 1 150 ? -3.606 1.002 17.538 1.00 87.06 150 MET A C 1
ATOM 1164 O O . MET A 1 150 ? -3.374 1.204 16.345 1.00 87.06 150 MET A O 1
ATOM 1168 N N . ALA A 1 151 ? -2.865 1.556 18.501 1.00 86.50 151 ALA A N 1
ATOM 1169 C CA . ALA A 1 151 ? -1.735 2.441 18.225 1.00 86.50 151 ALA A CA 1
ATOM 1170 C C . ALA A 1 151 ? -0.558 1.713 17.545 1.00 86.50 151 ALA A C 1
ATOM 1172 O O . ALA A 1 151 ? 0.175 2.310 16.750 1.00 86.50 151 ALA A O 1
ATOM 1173 N N . SER A 1 152 ? -0.388 0.421 17.831 1.00 82.81 152 SER A N 1
ATOM 1174 C CA . SER A 1 152 ? 0.702 -0.402 17.301 1.00 82.81 152 SER A CA 1
ATOM 1175 C C . SER A 1 152 ? 0.484 -0.832 15.846 1.00 82.81 152 SER A C 1
ATOM 1177 O O . SER A 1 152 ? 1.455 -0.895 15.091 1.00 82.81 152 SER A O 1
ATOM 1179 N N . ILE A 1 153 ? -0.766 -1.030 15.405 1.00 71.62 153 ILE A N 1
ATOM 1180 C CA . ILE A 1 153 ? -1.105 -1.428 14.021 1.00 71.62 153 ILE A CA 1
ATOM 1181 C C . ILE A 1 153 ? -0.510 -0.458 12.982 1.00 71.62 153 ILE A C 1
ATOM 1183 O O . ILE A 1 153 ? 0.031 -0.885 11.958 1.00 71.62 153 ILE A O 1
ATOM 1187 N N . LYS A 1 154 ? -0.514 0.851 13.271 1.00 57.53 154 LYS A N 1
ATOM 1188 C CA . LYS A 1 154 ? -0.008 1.899 12.364 1.00 57.53 154 LYS A CA 1
ATOM 1189 C C . LYS A 1 154 ? 1.520 1.906 12.204 1.00 57.53 154 LYS A C 1
ATOM 1191 O O . LYS A 1 154 ? 2.019 2.489 11.245 1.00 57.53 154 LYS A O 1
ATOM 1196 N N . LYS A 1 155 ? 2.280 1.268 13.102 1.00 55.69 155 LYS A N 1
ATOM 1197 C CA . LYS A 1 155 ? 3.755 1.228 13.018 1.00 55.69 155 LYS A CA 1
ATOM 1198 C C . LYS A 1 155 ? 4.291 0.226 11.988 1.00 55.69 155 LYS A C 1
ATOM 1200 O O . LYS A 1 155 ? 5.490 0.234 11.731 1.00 55.69 155 LYS A O 1
ATOM 1205 N N . SER A 1 156 ? 3.440 -0.611 11.393 1.00 45.41 156 SER A N 1
ATOM 1206 C CA . SER A 1 156 ? 3.877 -1.707 10.517 1.00 45.41 156 SER A CA 1
ATOM 1207 C C . SER A 1 156 ? 4.192 -1.316 9.065 1.00 45.41 156 SER A C 1
ATOM 1209 O O . SER A 1 156 ? 4.620 -2.177 8.303 1.00 45.41 156 SER A O 1
ATOM 1211 N N . PHE A 1 157 ? 4.071 -0.039 8.677 1.00 46.75 157 PHE A N 1
ATOM 1212 C CA . PHE A 1 157 ? 4.486 0.421 7.345 1.00 46.75 157 PHE A CA 1
ATOM 1213 C C . PHE A 1 157 ? 5.720 1.340 7.423 1.00 46.75 157 PHE A C 1
ATOM 1215 O O . PHE A 1 157 ? 5.581 2.560 7.550 1.00 46.75 157 PHE A O 1
ATOM 1222 N N . PRO A 1 158 ? 6.946 0.782 7.391 1.00 43.28 158 PRO A N 1
ATOM 1223 C CA . PRO A 1 158 ? 8.164 1.570 7.326 1.00 43.28 158 PRO A CA 1
ATOM 1224 C C . PRO A 1 158 ? 8.388 2.027 5.882 1.00 43.28 158 PRO A C 1
ATOM 1226 O O . PRO A 1 158 ? 8.915 1.291 5.055 1.00 43.28 158 PRO A O 1
ATOM 1229 N N . LEU A 1 159 ? 8.016 3.269 5.588 1.00 48.28 159 LEU A N 1
ATOM 1230 C CA . LEU A 1 159 ? 8.631 4.018 4.497 1.00 48.28 159 LEU A CA 1
ATOM 1231 C C . LEU A 1 159 ? 9.721 4.883 5.135 1.00 48.28 159 LEU A C 1
ATOM 1233 O O . LEU A 1 159 ? 9.426 5.917 5.735 1.00 48.28 159 LEU A O 1
ATOM 1237 N N . LYS A 1 160 ? 10.957 4.380 5.102 1.00 39.31 160 LYS A N 1
ATOM 1238 C CA . LYS A 1 160 ? 12.163 5.206 5.214 1.00 39.31 160 LYS A CA 1
ATOM 1239 C C . LYS A 1 160 ? 12.613 5.584 3.815 1.00 39.31 160 LYS A C 1
ATOM 1241 O O . LYS A 1 160 ? 12.528 4.695 2.940 1.00 39.31 160 LYS A O 1
#

Foldseek 3Di:
DPPVVVVVVVVVVVVVVVVVVVPPPPPPPVVPVVVVVVVVVVVVVVVVVVVVVVVVVVVVVVVVVVVVVVVVVVVVVVVVVVVVVPDVCPVLVVVLVVLLPDDLLVSLVVLLVDDLVVSLVSLVSHDVVSSVSNLVNHDPVSSVVSVVVNVVVVVPDDDD

Secondary structure (DSSP, 8-state):
--SHHHHHHHHHHHHHHHHHHTTS--TTTHHHHHHHHHHHHHHHHHHHHHHHHHHHHHHHHHHHHHHHHHHHHHHHHHHHHHHHHSTTHHHHHHHHHHHHHS-HHHHHHHHHHS-HHHHHHHHHHS-HHHHHHHHTTS-HHHHHHHHHHHHHHGGG----

Sequence (160 aa):
MKWISRICQGFRAISLICIVFATFPCASVQGQEDCAARQKEIALKEESLKKEAARLDALKTDIDDKVAKYQSILKQIDDALLKLQQPDDERFKRVVKDYEAMPAEEAGARISALDEDTAVNLLLKMAPRKAGAAMAQIEPRKVASLTEKMASIKKSFPLK

Radius of gyration: 49.73 Å; chains: 1; bounding box: 79×33×146 Å